Protein AF-A0A0T6BWF5-F1 (afdb_monomer)

Sequence (100 aa):
MFLSSISAKDKADRLNAPLKSILKELNEFDKKLKSEIEGQKGMIITKIKEELDHKSENRKTVITRMKQDNEQFASSYHDIIENLRKQSVTLYYKKNKPLD

Radius of gyration: 24.5 Å; Cα contacts (8 Å, |Δi|>4): 31; chains: 1; bounding box: 56×16×74 Å

pLDDT: mean 83.91, std 12.19, range [37.91, 95.5]

Nearest PDB structures (foldseek):
  5of9-assembly1_B  TM=6.365E-01  e=3.928E+00  Homo sapiens
  5ofa-assembly1_A  TM=6.558E-01  e=4.708E+00  Homo sapiens
  4ilo-assembly1_A  TM=6.170E-01  e=5.311E+00  Chlamydia trachomatis L2/434/Bu

Foldseek 3Di:
DQPDPDALVNQLCVQLVVLVVVLVVLVVVLVVVCVVCPPPDDPVSVVVNVVSVVVNVVSVVVSVVSSVVSSVVSVVVVVVSVVVVVVVVVVVCVVPDDDD

Organism: NCBI:txid1664069

Secondary structure (DSSP, 8-state):
-PPP---HHHHHHHHHHHHHHHHHHHHHHHHHHHHHTTT--SHHHHHHHHHHHHHHHHHHHHHHHHHHHHHHHHHHHHHHHHHHHHHHHHHHHHHTS---

Solvent-accessible surface area (backbone atoms only — not comparable to full-atom values): 5664 Å² total; per-residue (Å²): 134,79,81,70,90,70,51,38,64,63,51,22,52,59,67,40,47,62,57,53,52,53,52,50,55,52,52,50,49,54,51,50,55,53,59,74,52,52,94,61,80,52,74,66,53,52,51,51,52,53,52,49,52,54,51,51,53,51,50,53,54,51,55,51,50,52,45,52,52,40,44,53,49,27,45,53,54,45,53,53,51,51,51,53,50,54,50,52,54,51,52,52,54,64,71,69,49,80,81,128

Structure (mmCIF, N/CA/C/O backbone):
data_AF-A0A0T6BWF5-F1
#
_entry.id   AF-A0A0T6BWF5-F1
#
loop_
_atom_site.group_PDB
_ato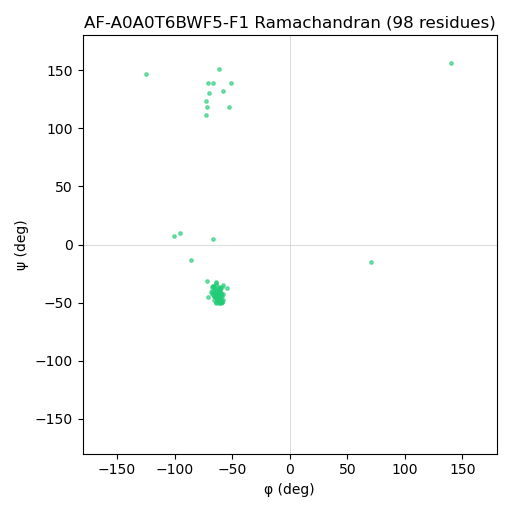m_site.id
_atom_site.type_symbol
_atom_site.label_atom_id
_atom_site.label_alt_id
_atom_site.label_comp_id
_atom_site.label_asym_id
_atom_site.label_entity_id
_atom_site.label_seq_id
_atom_site.pdbx_PDB_ins_code
_atom_site.Cartn_x
_atom_site.Cartn_y
_atom_site.Cartn_z
_atom_site.occupancy
_atom_site.B_iso_or_equiv
_atom_site.auth_seq_id
_atom_site.auth_comp_id
_atom_site.auth_asym_id
_atom_site.auth_atom_id
_atom_site.pdbx_PDB_model_num
ATOM 1 N N . MET A 1 1 ? 11.898 9.246 -32.167 1.00 37.91 1 MET A N 1
ATOM 2 C CA . MET A 1 1 ? 11.251 9.212 -30.839 1.00 37.91 1 MET A CA 1
ATOM 3 C C . MET A 1 1 ? 12.191 8.460 -29.900 1.00 37.91 1 MET A C 1
ATOM 5 O O . MET A 1 1 ? 12.223 7.239 -29.937 1.00 37.91 1 MET A O 1
ATOM 9 N N . PHE A 1 2 ? 13.077 9.167 -29.189 1.00 42.44 2 PHE A N 1
ATOM 10 C CA . PHE A 1 2 ? 13.983 8.526 -28.228 1.00 42.44 2 PHE A CA 1
ATOM 11 C C . PHE A 1 2 ? 13.152 8.086 -27.025 1.00 42.44 2 PHE A C 1
ATOM 13 O O . PHE A 1 2 ? 12.501 8.914 -26.389 1.00 42.44 2 PHE A O 1
ATOM 20 N N . LEU A 1 3 ? 13.125 6.779 -26.769 1.00 50.25 3 LEU A N 1
ATOM 21 C CA . LEU A 1 3 ? 12.471 6.185 -25.609 1.00 50.25 3 LEU A CA 1
ATOM 22 C C . LEU A 1 3 ? 13.006 6.903 -24.355 1.00 50.25 3 LEU A C 1
ATOM 24 O O . LEU A 1 3 ? 14.214 6.963 -24.141 1.00 50.25 3 LEU A O 1
ATOM 28 N N . SER A 1 4 ? 12.107 7.564 -23.622 1.00 55.47 4 SER A N 1
ATOM 29 C CA . SER A 1 4 ? 12.420 8.606 -22.633 1.00 55.47 4 SER A CA 1
ATOM 30 C C . SER A 1 4 ? 13.493 8.194 -21.616 1.00 55.47 4 SER A C 1
ATOM 32 O O . SER A 1 4 ? 13.392 7.112 -21.042 1.00 55.47 4 SER A O 1
ATOM 34 N N . SER A 1 5 ? 14.398 9.118 -21.287 1.00 56.00 5 SER A N 1
ATOM 35 C CA . SER A 1 5 ? 15.474 9.020 -20.283 1.00 56.00 5 SER A CA 1
ATOM 36 C C . SER A 1 5 ? 15.022 8.917 -18.818 1.00 56.00 5 SER A C 1
ATOM 38 O O . SER A 1 5 ? 15.855 8.963 -17.916 1.00 56.00 5 SER A O 1
ATOM 40 N N . ILE A 1 6 ? 13.716 8.829 -18.556 1.00 61.94 6 ILE A N 1
ATOM 41 C CA . ILE A 1 6 ? 13.187 8.784 -17.191 1.00 61.94 6 ILE A CA 1
ATOM 42 C C . ILE A 1 6 ? 13.501 7.411 -16.596 1.00 61.94 6 ILE A C 1
ATOM 44 O O . ILE A 1 6 ? 13.094 6.388 -17.159 1.00 61.94 6 ILE A O 1
ATOM 48 N N . SER A 1 7 ? 14.199 7.407 -15.460 1.00 70.62 7 SER A N 1
ATOM 49 C CA . SER A 1 7 ? 14.599 6.183 -14.771 1.00 70.62 7 SER A CA 1
ATOM 50 C C . SER A 1 7 ? 13.375 5.363 -14.340 1.00 70.62 7 SER A C 1
ATOM 52 O O . SER A 1 7 ? 12.300 5.908 -14.073 1.00 70.62 7 SER A O 1
ATOM 54 N N . ALA A 1 8 ? 13.523 4.036 -14.259 1.00 73.81 8 ALA A N 1
ATOM 55 C CA . ALA A 1 8 ? 12.469 3.154 -13.746 1.00 73.81 8 ALA A CA 1
ATOM 56 C C . ALA A 1 8 ? 11.995 3.591 -12.348 1.00 73.81 8 ALA A C 1
ATOM 58 O O . ALA A 1 8 ? 10.799 3.585 -12.056 1.00 73.81 8 ALA A O 1
ATOM 59 N N . LYS A 1 9 ? 12.936 4.063 -11.524 1.00 75.38 9 LYS A N 1
ATOM 60 C CA . LYS A 1 9 ? 12.684 4.572 -10.177 1.00 75.38 9 LYS A CA 1
ATOM 61 C C . LYS A 1 9 ? 11.736 5.774 -10.176 1.00 75.38 9 LYS A C 1
ATOM 63 O O . LYS A 1 9 ? 10.725 5.741 -9.484 1.00 75.38 9 LYS A O 1
ATOM 68 N N . ASP A 1 10 ? 11.988 6.777 -11.019 1.00 79.00 10 ASP A N 1
ATOM 69 C CA . ASP A 1 10 ? 11.135 7.975 -11.093 1.00 79.00 10 ASP A CA 1
ATOM 70 C C . ASP A 1 10 ? 9.710 7.647 -11.565 1.00 79.00 10 ASP A C 1
ATOM 72 O O . ASP A 1 10 ? 8.741 8.295 -11.164 1.00 79.00 10 ASP A O 1
ATOM 76 N N . LYS A 1 11 ? 9.557 6.631 -12.426 1.00 79.38 11 LYS A N 1
ATOM 77 C CA . LYS A 1 11 ? 8.238 6.155 -12.872 1.00 79.38 11 LYS A CA 1
ATOM 78 C C . LYS A 1 11 ? 7.495 5.432 -11.751 1.00 79.38 11 LYS A C 1
ATOM 80 O O . LYS A 1 11 ? 6.321 5.726 -11.536 1.00 79.38 11 LYS A O 1
ATOM 85 N N . ALA A 1 12 ? 8.170 4.545 -11.019 1.00 81.62 12 ALA A N 1
ATOM 86 C CA . ALA A 1 12 ? 7.592 3.860 -9.865 1.00 81.62 12 ALA A CA 1
ATOM 87 C C . ALA A 1 12 ? 7.173 4.856 -8.770 1.00 81.62 12 ALA A C 1
ATOM 89 O O . ALA A 1 12 ? 6.061 4.773 -8.254 1.00 81.62 12 ALA A O 1
ATOM 90 N N . ASP A 1 13 ? 8.004 5.860 -8.477 1.00 84.25 13 ASP A N 1
ATOM 91 C CA . ASP A 1 13 ? 7.687 6.898 -7.491 1.00 84.25 13 ASP A CA 1
ATOM 92 C C . ASP A 1 13 ? 6.442 7.712 -7.872 1.00 84.25 13 ASP A C 1
ATOM 94 O O . ASP A 1 13 ? 5.598 7.989 -7.014 1.00 84.25 13 ASP A O 1
ATOM 98 N N . ARG A 1 14 ? 6.270 8.037 -9.162 1.00 84.88 14 ARG A N 1
ATOM 99 C CA . ARG A 1 14 ? 5.056 8.701 -9.671 1.00 84.88 14 ARG A CA 1
ATOM 100 C C . ARG A 1 14 ? 3.814 7.821 -9.545 1.00 84.88 14 ARG A C 1
ATOM 102 O O . ARG A 1 14 ? 2.780 8.316 -9.104 1.00 84.88 14 ARG A O 1
ATOM 109 N N . LEU A 1 15 ? 3.914 6.535 -9.887 1.00 85.25 15 LEU A N 1
ATOM 110 C CA . LEU A 1 15 ? 2.813 5.573 -9.731 1.00 85.25 15 LEU A CA 1
ATOM 111 C C . LEU A 1 15 ? 2.442 5.359 -8.254 1.00 85.25 15 LEU A C 1
ATOM 113 O O . LEU A 1 15 ? 1.273 5.177 -7.918 1.00 85.25 15 LEU A O 1
ATOM 117 N N . ASN A 1 16 ? 3.425 5.443 -7.358 1.00 89.69 16 ASN A N 1
ATOM 118 C CA . ASN A 1 16 ? 3.246 5.222 -5.927 1.00 89.69 16 ASN A CA 1
ATOM 119 C C . ASN A 1 16 ? 2.791 6.471 -5.152 1.00 89.69 16 ASN A C 1
ATOM 121 O O . ASN A 1 16 ? 2.364 6.344 -4.000 1.00 89.69 16 ASN A O 1
ATOM 125 N N . ALA A 1 17 ? 2.859 7.672 -5.735 1.00 89.56 17 ALA A N 1
ATOM 126 C CA . ALA A 1 17 ? 2.465 8.910 -5.058 1.00 89.56 17 ALA A CA 1
ATOM 127 C C . ALA A 1 17 ? 0.968 8.945 -4.663 1.00 89.56 17 ALA A C 1
ATOM 129 O O . ALA A 1 17 ? 0.688 9.216 -3.490 1.00 89.56 17 ALA A O 1
ATOM 130 N N . PRO A 1 18 ? 0.005 8.584 -5.538 1.00 90.06 18 PRO A N 1
ATOM 131 C CA . PRO A 1 18 ? -1.408 8.509 -5.155 1.00 90.06 18 PRO A CA 1
ATOM 132 C C . PRO A 1 18 ? -1.671 7.480 -4.049 1.00 90.06 18 PRO A C 1
ATOM 134 O O . PRO A 1 18 ? -2.428 7.751 -3.119 1.00 90.06 18 PRO A O 1
ATOM 137 N N . LEU A 1 19 ? -0.982 6.331 -4.085 1.00 89.38 19 LEU A N 1
ATOM 138 C CA . LEU A 1 19 ? -1.104 5.287 -3.059 1.00 89.38 19 LEU A CA 1
ATOM 139 C C . LEU A 1 19 ? -0.674 5.785 -1.673 1.00 89.38 19 LEU A C 1
ATOM 141 O O . LEU A 1 19 ? -1.277 5.414 -0.666 1.00 89.38 19 LEU A O 1
ATOM 145 N N . LYS A 1 20 ? 0.357 6.640 -1.604 1.00 87.75 20 LYS A N 1
ATOM 146 C CA . LYS A 1 20 ? 0.782 7.280 -0.348 1.00 87.75 20 LYS A CA 1
ATOM 147 C C . LYS A 1 20 ? -0.287 8.243 0.181 1.00 87.75 20 LYS A C 1
ATOM 149 O O . LYS A 1 20 ? -0.526 8.242 1.387 1.00 87.75 20 LYS A O 1
ATOM 154 N N . SER A 1 21 ? -0.933 9.018 -0.695 1.00 90.19 21 SER A N 1
ATOM 155 C CA . SER A 1 21 ? -2.018 9.934 -0.303 1.00 90.19 21 SER A CA 1
ATOM 156 C C . SER A 1 21 ? -3.222 9.174 0.247 1.00 90.19 21 SER A C 1
ATOM 158 O O . SER A 1 21 ? -3.653 9.432 1.367 1.00 90.19 21 SER A O 1
ATOM 160 N N . ILE A 1 22 ? -3.689 8.157 -0.484 1.00 89.94 22 ILE A N 1
ATOM 161 C CA . ILE A 1 22 ? -4.829 7.325 -0.078 1.00 89.94 22 ILE A CA 1
ATOM 162 C C . ILE A 1 22 ? -4.553 6.639 1.266 1.00 89.94 22 ILE A C 1
ATOM 164 O O . ILE A 1 22 ? -5.404 6.640 2.152 1.00 89.94 22 ILE A O 1
ATOM 168 N N . LEU A 1 23 ? -3.346 6.095 1.465 1.00 89.31 23 LEU A N 1
ATOM 169 C CA . LEU A 1 23 ? -2.975 5.483 2.743 1.00 89.31 23 LEU A CA 1
ATOM 170 C C . LEU A 1 23 ? -3.034 6.490 3.902 1.00 89.31 23 LEU A C 1
ATOM 172 O O . LEU A 1 23 ? -3.449 6.134 5.004 1.00 89.31 23 LEU A O 1
ATOM 176 N N . LYS A 1 24 ? -2.620 7.740 3.668 1.00 91.50 24 LYS A N 1
ATOM 177 C CA . LYS A 1 24 ? -2.688 8.802 4.675 1.00 91.50 24 LYS A CA 1
ATOM 178 C C . LYS A 1 24 ? -4.138 9.112 5.053 1.00 91.50 24 LYS A C 1
ATOM 180 O O . LYS A 1 24 ? -4.453 9.095 6.239 1.00 91.50 24 LYS A O 1
ATOM 185 N N . GLU A 1 25 ? -5.008 9.324 4.069 1.00 93.06 25 GLU A N 1
ATOM 186 C CA . GLU A 1 25 ? -6.434 9.611 4.287 1.00 93.06 25 GLU A CA 1
ATOM 187 C C . GLU A 1 25 ? -7.142 8.473 5.035 1.00 93.06 25 GLU A C 1
ATOM 189 O O . GLU A 1 25 ? -7.877 8.712 5.991 1.00 93.06 25 GLU A O 1
ATOM 194 N N . LEU A 1 26 ? -6.859 7.220 4.669 1.00 91.12 26 LEU A N 1
ATOM 195 C CA . LEU A 1 26 ? -7.407 6.043 5.349 1.00 91.12 26 LEU A CA 1
ATOM 196 C C . LEU A 1 26 ? -6.934 5.935 6.804 1.00 91.12 26 LEU A C 1
ATOM 198 O O . LEU A 1 26 ? -7.723 5.606 7.685 1.00 91.12 26 LEU A O 1
ATOM 202 N N . ASN A 1 27 ? -5.664 6.243 7.074 1.00 91.44 27 ASN A N 1
ATOM 203 C CA . ASN A 1 27 ? -5.143 6.259 8.441 1.00 91.44 27 ASN A CA 1
ATOM 204 C C . ASN A 1 27 ? -5.772 7.383 9.280 1.00 91.44 27 ASN A C 1
ATOM 206 O O . ASN A 1 27 ? -5.995 7.209 10.477 1.00 91.44 27 ASN A O 1
ATOM 210 N N . GLU A 1 28 ? -6.046 8.543 8.680 1.00 94.81 28 GLU A N 1
ATOM 211 C CA . GLU A 1 28 ? -6.764 9.634 9.346 1.00 94.81 28 GLU A CA 1
ATOM 212 C C . GLU A 1 28 ? -8.220 9.258 9.633 1.00 94.81 28 GLU A C 1
ATOM 214 O O . GLU A 1 28 ? -8.713 9.536 10.727 1.00 94.81 28 GLU A O 1
ATOM 219 N N . PHE A 1 29 ? -8.886 8.577 8.697 1.00 93.25 29 PHE A N 1
ATOM 220 C CA . PHE A 1 29 ? -10.220 8.020 8.905 1.00 93.25 29 PHE A CA 1
ATOM 221 C C . PHE A 1 29 ? -10.242 7.020 10.069 1.00 93.25 29 PHE A C 1
ATOM 223 O O . PHE A 1 29 ? -11.053 7.175 10.980 1.00 93.25 29 PHE A O 1
ATOM 230 N N . ASP A 1 30 ? -9.318 6.053 10.088 1.00 92.31 30 ASP A N 1
ATOM 231 C CA . ASP A 1 30 ? -9.224 5.055 11.162 1.00 92.31 30 ASP A CA 1
ATOM 232 C C . ASP A 1 30 ? -9.037 5.728 12.530 1.00 92.31 30 ASP A C 1
ATOM 234 O O . ASP A 1 30 ? -9.681 5.349 13.508 1.00 92.31 30 ASP A O 1
ATOM 238 N N . LYS A 1 31 ? -8.185 6.761 12.604 1.00 93.81 31 LYS A N 1
ATOM 239 C CA . LYS A 1 31 ? -7.970 7.540 13.833 1.00 93.81 31 LYS A CA 1
ATOM 240 C C . LYS A 1 31 ? -9.231 8.270 14.284 1.00 93.81 31 LYS A C 1
ATOM 242 O O . LYS A 1 31 ? -9.578 8.182 15.459 1.00 93.81 31 LYS A O 1
ATOM 247 N N . LYS A 1 32 ? -9.914 8.968 13.370 1.00 95.50 32 LYS A N 1
ATOM 248 C CA . LYS A 1 32 ? -11.161 9.684 13.680 1.00 95.50 32 LYS A CA 1
ATOM 249 C C . LYS A 1 32 ? -12.223 8.718 14.187 1.00 95.50 32 LYS A C 1
ATOM 251 O O . LYS A 1 32 ? -12.769 8.933 15.260 1.00 95.50 32 LYS A O 1
ATOM 256 N N . LEU A 1 33 ? -12.443 7.611 13.480 1.00 92.88 33 LEU A N 1
ATOM 257 C CA . LEU A 1 33 ? -13.444 6.624 13.872 1.00 92.88 33 LEU A CA 1
ATOM 258 C C . LEU A 1 33 ? -13.130 5.988 15.233 1.00 92.88 33 LEU A C 1
ATOM 260 O O . LEU A 1 33 ? -14.040 5.815 16.036 1.00 92.88 33 LEU A O 1
ATOM 264 N N . LYS A 1 34 ? -11.855 5.683 15.522 1.00 91.75 34 LYS A N 1
ATOM 265 C CA . LYS A 1 34 ? -11.437 5.169 16.839 1.00 91.75 34 LYS A CA 1
ATOM 266 C C . LYS A 1 34 ? -11.690 6.169 17.965 1.00 91.75 34 LYS A C 1
ATOM 268 O O . LYS A 1 34 ? -12.101 5.738 19.037 1.00 91.75 34 LYS A O 1
ATOM 273 N N . SER A 1 35 ? -11.465 7.458 17.712 1.00 93.69 35 SER A N 1
ATOM 274 C CA . SER A 1 35 ? -11.723 8.530 18.678 1.00 93.69 35 SER A 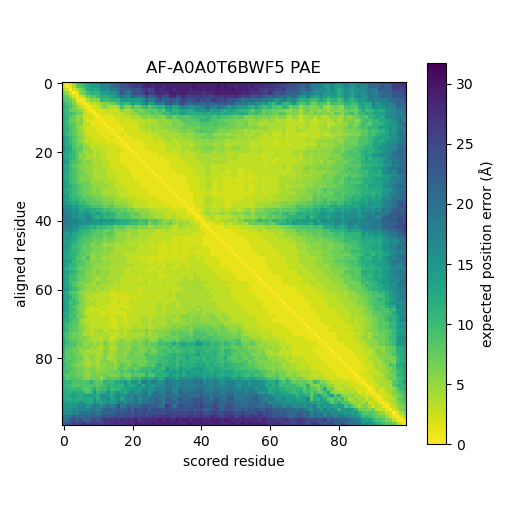CA 1
ATOM 275 C C . SER A 1 35 ? -13.219 8.711 18.948 1.00 93.69 35 SER A C 1
ATOM 277 O O . SER A 1 35 ? -13.612 8.811 20.103 1.00 93.69 35 SER A O 1
ATOM 279 N N . GLU A 1 36 ? -14.065 8.666 17.916 1.00 92.94 36 GLU A N 1
ATOM 280 C CA . GLU A 1 36 ? -15.527 8.783 18.068 1.00 92.94 36 GLU A CA 1
ATOM 281 C C . GLU A 1 36 ? -16.120 7.658 18.930 1.00 92.94 36 GLU A C 1
ATOM 283 O O . GLU A 1 36 ? -17.031 7.877 19.729 1.00 92.94 36 GLU A O 1
ATOM 288 N N . ILE A 1 37 ? -15.590 6.437 18.797 1.00 93.50 37 ILE A N 1
ATOM 289 C CA . ILE A 1 37 ? -16.057 5.259 19.548 1.00 93.50 37 ILE A CA 1
ATOM 290 C C . ILE A 1 37 ? -15.243 4.992 20.824 1.00 93.50 37 ILE A C 1
ATOM 292 O O . ILE A 1 37 ? -15.366 3.926 21.445 1.00 93.50 37 ILE A O 1
ATOM 296 N N . GLU A 1 38 ? -14.375 5.924 21.211 1.00 91.56 38 GLU A N 1
ATOM 297 C CA . GLU A 1 38 ? -13.566 5.812 22.417 1.00 91.56 38 GLU A CA 1
ATOM 298 C C . GLU A 1 38 ? -14.457 5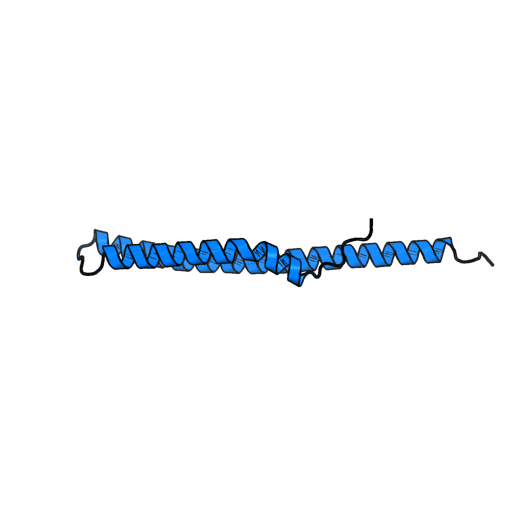.863 23.666 1.00 91.56 38 GLU A C 1
ATOM 300 O O . GLU A 1 38 ? -15.458 6.572 23.723 1.00 91.56 38 GLU A O 1
ATOM 305 N N . GLY A 1 39 ? -14.161 5.025 24.662 1.00 89.31 39 GLY A N 1
ATOM 306 C CA . GLY A 1 39 ? -14.983 4.901 25.874 1.00 89.31 39 GLY A CA 1
ATOM 307 C C . GLY A 1 39 ? -16.352 4.226 25.681 1.00 89.31 39 GLY A C 1
ATOM 308 O O . GLY A 1 39 ? -16.935 3.764 26.664 1.00 89.31 39 GLY A O 1
ATOM 309 N N . GLN A 1 40 ? -16.841 4.082 24.445 1.00 91.94 40 GLN A N 1
ATOM 310 C CA . GLN A 1 40 ? -18.089 3.380 24.154 1.00 91.94 40 GLN A CA 1
ATOM 311 C C . GLN A 1 40 ? -17.934 1.864 24.367 1.00 91.94 40 GLN A C 1
ATOM 313 O O . GLN A 1 40 ? -16.917 1.255 24.011 1.00 91.94 40 GLN A O 1
ATOM 318 N N . LYS A 1 41 ? -18.961 1.243 24.958 1.00 90.31 41 LYS A N 1
ATOM 319 C CA . LYS A 1 41 ? -19.006 -0.189 25.289 1.00 90.31 41 LYS A CA 1
ATOM 320 C C . LYS A 1 41 ? -20.242 -0.833 24.668 1.00 90.31 41 LYS A C 1
ATOM 322 O O . LYS A 1 41 ? -21.291 -0.209 24.574 1.00 90.31 41 LYS A O 1
ATOM 327 N N . GLY A 1 42 ? -20.119 -2.097 24.278 1.00 93.62 42 GLY A N 1
ATOM 328 C CA . GLY A 1 42 ? -21.214 -2.884 23.716 1.00 93.62 42 GLY A CA 1
ATOM 329 C C . GLY A 1 42 ? -20.746 -3.763 22.564 1.00 93.62 42 GLY A C 1
ATOM 330 O O . GLY A 1 42 ? -19.753 -3.462 21.906 1.00 93.62 42 GLY A O 1
ATOM 331 N N . MET A 1 43 ? -21.483 -4.843 22.302 1.00 93.19 43 MET A N 1
ATOM 332 C CA . MET A 1 43 ? -21.111 -5.843 21.292 1.00 93.19 43 MET A CA 1
ATOM 333 C C . MET A 1 43 ? -20.944 -5.237 19.889 1.00 93.19 43 MET A C 1
ATOM 335 O O . MET A 1 43 ? -20.064 -5.646 19.138 1.00 93.19 43 MET A O 1
ATOM 339 N N . ILE A 1 44 ? -21.760 -4.235 19.548 1.00 92.38 44 ILE A N 1
ATOM 340 C CA . ILE A 1 44 ? -21.674 -3.525 18.265 1.00 92.38 44 ILE A CA 1
ATOM 341 C C . ILE A 1 44 ? -20.360 -2.739 18.167 1.00 92.38 44 ILE A C 1
ATOM 343 O O . ILE A 1 44 ? -19.676 -2.832 17.153 1.00 92.38 44 ILE A O 1
ATOM 347 N N . ILE A 1 45 ? -19.965 -2.026 19.226 1.00 93.12 45 ILE A N 1
ATOM 348 C CA . ILE A 1 45 ? -18.708 -1.264 19.258 1.00 93.12 45 ILE A CA 1
ATOM 349 C C . ILE A 1 45 ? -17.499 -2.194 19.147 1.00 93.12 45 ILE A C 1
ATOM 351 O O . ILE A 1 45 ? -16.554 -1.880 18.425 1.00 93.12 45 ILE A O 1
ATOM 355 N N . THR A 1 46 ? -17.538 -3.354 19.808 1.00 92.69 46 THR A N 1
ATOM 356 C CA . THR A 1 46 ? -16.493 -4.378 19.676 1.00 92.69 46 THR A CA 1
ATOM 357 C C . THR A 1 46 ? -16.357 -4.845 18.227 1.00 92.69 46 THR A C 1
ATOM 359 O O . THR A 1 46 ? -15.261 -4.780 17.677 1.00 92.69 46 THR A O 1
ATOM 362 N N . LYS A 1 47 ? -17.471 -5.195 17.566 1.00 94.25 47 LYS A N 1
ATOM 363 C CA . LYS A 1 47 ? -17.463 -5.595 16.148 1.00 94.25 47 LYS A CA 1
ATOM 364 C C . LYS A 1 47 ? -16.946 -4.494 15.221 1.00 94.25 47 LYS A C 1
ATOM 366 O O . LYS A 1 47 ? -16.230 -4.786 14.271 1.00 94.25 47 LYS A O 1
ATOM 371 N N . ILE A 1 48 ? -17.286 -3.230 15.487 1.00 92.44 48 ILE A N 1
ATOM 372 C CA . ILE A 1 48 ? -16.779 -2.092 14.705 1.00 92.44 48 ILE A CA 1
ATOM 373 C C . ILE A 1 48 ? -15.255 -1.987 14.832 1.00 92.44 48 ILE A C 1
ATOM 375 O O . ILE A 1 48 ? -14.584 -1.789 13.823 1.00 92.44 48 ILE A O 1
ATOM 379 N N . LYS A 1 49 ? -14.701 -2.139 16.042 1.00 91.88 49 LYS A N 1
ATOM 380 C CA . LYS A 1 49 ? -13.245 -2.104 16.271 1.00 91.88 49 LYS A CA 1
ATOM 381 C C . LYS A 1 49 ? -12.532 -3.247 15.548 1.00 91.88 49 LYS A C 1
ATOM 383 O O . LYS A 1 49 ? -11.561 -2.994 14.843 1.00 91.88 49 LYS A O 1
ATOM 388 N N . GLU A 1 50 ? -13.054 -4.466 15.668 1.00 93.56 50 GLU A N 1
ATOM 389 C CA . GLU A 1 50 ? -12.510 -5.654 14.998 1.00 93.56 50 GLU A CA 1
ATOM 390 C C . GLU A 1 50 ? -12.515 -5.503 13.472 1.00 93.56 50 GLU A C 1
ATOM 392 O O . GLU A 1 50 ? -11.490 -5.706 12.820 1.00 93.56 50 GLU A O 1
ATOM 397 N N . GLU A 1 51 ? -13.646 -5.087 12.896 1.00 94.19 51 GLU A N 1
ATOM 398 C CA . GLU A 1 51 ? -13.770 -4.890 11.451 1.00 94.19 51 GLU A CA 1
ATOM 399 C C . GLU A 1 51 ? -12.856 -3.757 10.962 1.00 94.19 51 GLU A C 1
ATOM 401 O O . GLU A 1 51 ? -12.245 -3.861 9.896 1.00 94.19 51 GLU A O 1
ATOM 406 N N . LEU A 1 52 ? -12.728 -2.680 11.742 1.00 93.62 52 LEU A N 1
ATOM 407 C CA . LEU A 1 52 ? -11.834 -1.569 11.428 1.00 93.62 52 LEU A CA 1
ATOM 408 C C . LEU A 1 52 ? -10.373 -2.021 11.386 1.00 93.62 52 LEU A C 1
ATOM 410 O O . LEU A 1 52 ? -9.673 -1.711 10.421 1.00 93.62 52 LEU A O 1
ATOM 414 N N . ASP A 1 53 ? -9.925 -2.774 12.391 1.00 91.56 53 ASP A N 1
ATOM 415 C CA . ASP A 1 53 ? -8.556 -3.285 12.465 1.00 91.56 53 ASP A CA 1
ATOM 416 C C . ASP A 1 53 ? -8.272 -4.286 11.337 1.00 91.56 53 ASP A C 1
ATOM 418 O O . ASP A 1 53 ? -7.265 -4.155 10.636 1.00 91.56 53 ASP A O 1
ATOM 422 N N . HIS A 1 54 ? -9.201 -5.212 11.077 1.00 94.75 54 HIS A N 1
ATOM 423 C CA . HIS A 1 54 ? -9.091 -6.165 9.973 1.00 94.75 54 HIS A CA 1
ATOM 424 C C . HIS A 1 54 ? -8.995 -5.458 8.612 1.00 94.75 54 HIS A C 1
ATOM 426 O O . HIS A 1 54 ? -8.106 -5.749 7.804 1.00 94.75 54 HIS A O 1
ATOM 432 N N . LYS A 1 55 ? -9.865 -4.471 8.352 1.00 93.12 55 LYS A N 1
ATOM 433 C CA . LYS A 1 55 ? -9.800 -3.686 7.112 1.00 93.12 55 LYS A CA 1
ATOM 434 C C . LYS A 1 55 ? -8.523 -2.847 7.035 1.00 93.12 55 LYS A C 1
ATOM 436 O O . LYS A 1 55 ? -7.977 -2.714 5.941 1.00 93.12 55 LYS A O 1
ATOM 441 N N . SER A 1 56 ? -8.038 -2.293 8.147 1.00 91.62 56 SER A N 1
ATOM 442 C CA . SER A 1 56 ? -6.791 -1.517 8.186 1.00 91.62 56 SER A CA 1
ATOM 443 C C . SER A 1 56 ? -5.593 -2.365 7.765 1.00 91.62 56 SER A C 1
ATOM 445 O O . SER A 1 56 ? -4.820 -1.959 6.893 1.00 91.62 56 SER A O 1
ATOM 447 N N . GLU A 1 57 ? -5.496 -3.587 8.285 1.00 91.88 57 GLU A N 1
ATOM 448 C CA . GLU A 1 57 ? -4.410 -4.504 7.941 1.00 91.88 57 GLU A CA 1
ATOM 449 C C . GLU A 1 57 ? -4.493 -4.996 6.489 1.00 91.88 57 GLU A C 1
ATOM 451 O O . GLU A 1 57 ? -3.496 -4.996 5.755 1.00 91.88 57 GLU A O 1
ATOM 456 N N . ASN A 1 58 ? -5.703 -5.308 6.016 1.00 93.94 58 ASN A N 1
ATOM 457 C CA . ASN A 1 58 ? -5.915 -5.673 4.619 1.00 93.94 58 ASN A CA 1
ATOM 458 C C . ASN A 1 58 ? -5.512 -4.532 3.664 1.00 93.94 58 ASN A C 1
ATOM 460 O O . ASN A 1 58 ? -4.828 -4.763 2.668 1.00 93.94 58 ASN A O 1
ATOM 464 N N . ARG A 1 59 ? -5.860 -3.276 3.982 1.00 91.00 59 ARG A N 1
ATOM 465 C CA . ARG A 1 59 ? -5.485 -2.107 3.161 1.00 91.00 59 ARG A CA 1
ATOM 466 C C . ARG A 1 59 ? -3.975 -1.910 3.089 1.00 91.00 59 ARG A C 1
ATOM 468 O O . ARG A 1 59 ? -3.459 -1.670 1.998 1.00 91.00 59 ARG A O 1
ATOM 475 N N . LYS A 1 60 ? -3.252 -2.051 4.207 1.00 89.88 60 LYS A N 1
ATOM 476 C CA . LYS A 1 60 ? -1.778 -2.002 4.206 1.00 89.88 60 LYS A CA 1
ATOM 477 C C . LYS A 1 60 ? -1.187 -3.082 3.305 1.00 89.88 60 LYS A C 1
ATOM 479 O O . LYS A 1 60 ? -0.291 -2.790 2.511 1.00 89.88 60 LYS A O 1
ATOM 484 N N . THR A 1 61 ? -1.715 -4.300 3.397 1.00 92.69 61 THR A N 1
ATOM 485 C CA . THR A 1 61 ? -1.275 -5.439 2.585 1.00 92.69 61 THR A CA 1
ATOM 486 C C . THR A 1 61 ? -1.482 -5.173 1.094 1.00 92.69 61 THR A C 1
ATOM 488 O O . THR A 1 61 ? -0.544 -5.300 0.308 1.00 92.69 61 THR A O 1
ATOM 491 N N . VAL A 1 62 ? -2.681 -4.736 0.700 1.00 93.31 62 VAL A N 1
ATOM 492 C CA . VAL A 1 62 ? -3.015 -4.422 -0.700 1.00 93.31 62 VAL A CA 1
ATOM 493 C C . VAL A 1 62 ? -2.143 -3.290 -1.243 1.00 93.31 62 VAL A C 1
ATOM 495 O O . VAL A 1 62 ? -1.560 -3.4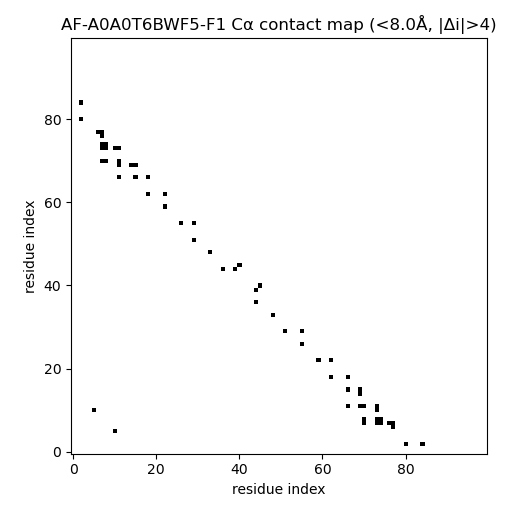34 -2.314 1.00 93.31 62 VAL A O 1
ATOM 498 N N . ILE A 1 63 ? -1.988 -2.190 -0.501 1.00 90.94 63 ILE A N 1
ATOM 499 C CA . ILE A 1 63 ? -1.164 -1.051 -0.938 1.00 90.94 63 ILE A CA 1
ATOM 500 C C . ILE A 1 63 ? 0.311 -1.445 -1.061 1.00 90.94 63 ILE A C 1
ATOM 502 O O . ILE A 1 63 ? 1.003 -0.963 -1.955 1.00 90.94 63 ILE A O 1
ATOM 506 N N . THR A 1 64 ? 0.801 -2.327 -0.189 1.00 90.94 64 THR A N 1
ATOM 507 C CA . THR A 1 64 ? 2.174 -2.844 -0.272 1.00 90.94 64 THR A CA 1
ATOM 508 C C . THR A 1 64 ? 2.374 -3.664 -1.542 1.00 90.94 64 THR A C 1
ATOM 510 O O . THR A 1 64 ? 3.337 -3.421 -2.264 1.00 90.94 64 THR A O 1
ATOM 513 N N . ARG A 1 65 ? 1.431 -4.557 -1.869 1.00 93.69 65 ARG A N 1
ATOM 514 C CA . ARG A 1 65 ? 1.462 -5.329 -3.120 1.00 93.69 65 ARG A CA 1
ATOM 515 C C . ARG A 1 65 ? 1.413 -4.424 -4.349 1.00 93.69 65 ARG A C 1
ATOM 517 O O . ARG A 1 65 ? 2.270 -4.536 -5.209 1.00 93.69 65 ARG A O 1
ATOM 524 N N . MET A 1 66 ? 0.511 -3.442 -4.374 1.00 91.75 66 MET A N 1
ATOM 525 C CA . MET A 1 66 ? 0.425 -2.487 -5.488 1.00 91.75 66 MET A CA 1
ATOM 526 C C . MET A 1 66 ? 1.730 -1.706 -5.706 1.00 91.75 66 MET A C 1
ATOM 528 O O . MET A 1 66 ? 2.103 -1.439 -6.844 1.00 91.75 66 MET A O 1
ATOM 532 N N . LYS A 1 67 ? 2.447 -1.345 -4.632 1.00 90.69 67 LYS A N 1
ATOM 533 C CA . LYS A 1 67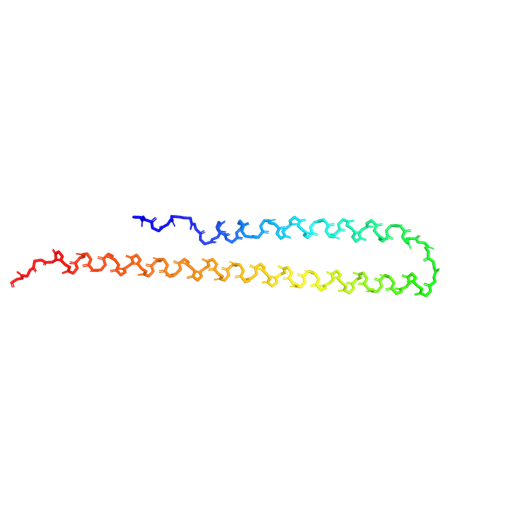 ? 3.763 -0.698 -4.754 1.00 90.69 67 LYS A CA 1
ATOM 534 C C . LYS A 1 67 ? 4.800 -1.623 -5.387 1.00 90.69 67 LYS A C 1
ATOM 536 O O . LYS A 1 67 ? 5.530 -1.173 -6.265 1.00 90.69 67 LYS A O 1
ATOM 541 N N . GLN A 1 68 ? 4.836 -2.886 -4.962 1.00 90.94 68 GLN A N 1
ATOM 542 C CA . GLN A 1 68 ? 5.728 -3.902 -5.527 1.00 90.94 68 GLN A CA 1
ATOM 543 C C . GLN A 1 68 ? 5.420 -4.142 -7.011 1.00 90.94 68 GLN A C 1
ATOM 545 O O . GLN A 1 68 ? 6.332 -4.123 -7.835 1.00 90.94 68 GLN A O 1
ATOM 550 N N . ASP A 1 69 ? 4.139 -4.261 -7.364 1.00 90.69 69 ASP A N 1
ATOM 551 C CA . ASP A 1 69 ? 3.695 -4.430 -8.749 1.00 90.69 69 ASP A CA 1
ATOM 552 C C . ASP A 1 69 ? 4.104 -3.227 -9.615 1.00 90.69 69 ASP A C 1
ATOM 554 O O . ASP A 1 69 ? 4.626 -3.399 -10.716 1.00 90.69 69 ASP A O 1
ATOM 558 N N . ASN A 1 70 ? 3.942 -1.998 -9.109 1.00 89.38 70 ASN A N 1
ATOM 559 C CA . ASN A 1 70 ? 4.360 -0.778 -9.807 1.00 89.38 70 ASN A CA 1
ATOM 560 C C . ASN A 1 70 ? 5.880 -0.718 -10.035 1.00 89.38 70 ASN A C 1
ATOM 562 O O . ASN A 1 70 ? 6.328 -0.297 -11.104 1.00 89.38 70 ASN A O 1
ATOM 566 N N . GLU A 1 71 ? 6.680 -1.127 -9.049 1.00 87.38 71 GLU A N 1
ATOM 567 C CA . GLU A 1 71 ? 8.143 -1.194 -9.156 1.00 87.38 71 GLU A CA 1
ATOM 568 C C . GLU A 1 71 ? 8.587 -2.251 -10.178 1.00 87.38 71 GLU A C 1
ATOM 570 O O . GLU A 1 71 ? 9.443 -1.982 -11.030 1.00 87.38 71 GLU A O 1
ATOM 575 N N . GLN A 1 72 ? 7.960 -3.430 -10.151 1.00 88.81 72 GLN A N 1
ATOM 576 C CA . GLN A 1 72 ? 8.216 -4.501 -11.112 1.00 88.81 72 GLN A CA 1
ATOM 577 C C . GLN A 1 72 ? 7.816 -4.088 -12.531 1.00 88.81 72 GLN A C 1
ATOM 579 O O . GLN A 1 72 ? 8.562 -4.324 -13.486 1.00 88.81 72 GLN A O 1
ATOM 584 N N . PHE A 1 73 ? 6.666 -3.432 -12.678 1.00 87.25 73 PHE A N 1
ATOM 585 C CA . PHE A 1 73 ? 6.186 -2.912 -13.952 1.00 87.25 73 PHE A CA 1
ATOM 586 C C . PHE A 1 73 ? 7.153 -1.867 -14.516 1.00 87.25 73 PHE A C 1
ATOM 588 O O . PHE A 1 73 ? 7.581 -1.974 -15.666 1.00 87.25 73 PHE A O 1
ATOM 595 N N . ALA A 1 74 ? 7.564 -0.887 -13.706 1.00 84.62 74 ALA A N 1
ATOM 596 C CA . ALA A 1 74 ? 8.498 0.150 -14.134 1.00 84.62 74 ALA A CA 1
ATOM 597 C C . ALA A 1 74 ? 9.854 -0.428 -14.574 1.00 84.62 74 ALA A C 1
ATOM 599 O O . ALA A 1 74 ? 10.409 0.015 -15.583 1.00 84.62 74 ALA A O 1
ATOM 600 N N . SER A 1 75 ? 10.351 -1.438 -13.856 1.00 83.19 75 SER A N 1
ATOM 601 C CA . SER A 1 75 ? 11.592 -2.146 -14.194 1.00 83.19 75 SER A CA 1
ATOM 602 C C . SER A 1 75 ? 11.456 -2.925 -15.504 1.00 83.19 75 SER A C 1
ATOM 604 O O . SER A 1 75 ? 12.261 -2.751 -16.414 1.00 83.19 75 SER A O 1
ATOM 606 N N . SER A 1 76 ? 10.369 -3.683 -15.665 1.00 84.75 76 SER A N 1
ATOM 607 C CA . SER A 1 76 ? 10.117 -4.480 -16.875 1.00 84.75 76 SER A CA 1
ATOM 608 C C . SER A 1 76 ? 10.035 -3.609 -18.134 1.00 84.75 76 SER A C 1
ATOM 610 O O . SER A 1 76 ? 10.612 -3.937 -19.170 1.00 84.75 76 SER A O 1
ATOM 612 N N . TYR A 1 77 ? 9.364 -2.455 -18.053 1.00 82.31 77 TYR A N 1
ATOM 613 C CA . TYR A 1 77 ? 9.312 -1.511 -19.172 1.00 82.31 77 TYR A CA 1
ATOM 614 C C . TYR A 1 77 ? 10.667 -0.881 -19.481 1.00 82.31 77 TYR A C 1
ATOM 616 O O . TYR A 1 77 ? 10.962 -0.627 -20.649 1.00 82.31 77 TYR A O 1
ATOM 624 N N . HIS A 1 78 ? 11.482 -0.609 -18.461 1.00 83.62 78 HIS A N 1
ATOM 625 C CA . HIS A 1 78 ? 12.834 -0.102 -18.664 1.00 83.62 78 HIS A CA 1
ATOM 626 C C . HIS A 1 78 ? 13.694 -1.112 -19.432 1.00 83.62 78 HIS A C 1
ATOM 628 O O . HIS A 1 78 ? 14.308 -0.740 -20.431 1.00 83.62 78 HIS A O 1
ATOM 634 N N . ASP A 1 79 ? 13.643 -2.389 -19.053 1.00 84.19 79 ASP A N 1
ATOM 635 C CA . ASP A 1 79 ? 14.391 -3.455 -19.727 1.00 84.19 79 ASP A CA 1
ATOM 636 C C . ASP A 1 79 ? 13.952 -3.643 -21.184 1.00 84.19 79 ASP A C 1
ATOM 638 O O . ASP A 1 79 ? 14.789 -3.761 -22.082 1.00 84.19 79 ASP A O 1
ATOM 642 N N . ILE A 1 80 ? 12.641 -3.615 -21.453 1.00 84.62 80 ILE A N 1
ATOM 643 C CA . ILE A 1 80 ? 12.104 -3.679 -22.823 1.00 84.62 80 ILE A CA 1
ATOM 644 C C . ILE A 1 80 ? 12.612 -2.494 -23.653 1.00 84.62 80 ILE A C 1
ATOM 646 O O . ILE A 1 80 ? 13.064 -2.678 -24.785 1.00 84.62 80 ILE A O 1
ATOM 650 N N . ILE A 1 81 ? 12.571 -1.283 -23.093 1.00 81.81 81 ILE A N 1
ATOM 651 C CA . ILE A 1 81 ? 13.048 -0.065 -23.755 1.00 81.81 81 ILE A CA 1
ATOM 652 C C . ILE A 1 81 ? 14.542 -0.161 -24.085 1.00 81.81 81 ILE A C 1
ATOM 654 O O . ILE A 1 81 ? 14.936 0.131 -25.216 1.00 81.81 81 ILE A O 1
ATOM 658 N N . GLU A 1 82 ? 15.371 -0.591 -23.135 1.00 81.31 82 GLU A N 1
ATOM 659 C CA . GLU A 1 82 ? 16.814 -0.729 -23.344 1.00 81.31 82 GLU A CA 1
ATOM 660 C C . GLU A 1 82 ? 17.145 -1.842 -24.345 1.00 81.31 82 GLU A C 1
ATOM 662 O O . GLU A 1 82 ? 18.025 -1.674 -25.194 1.00 81.31 82 GLU A O 1
ATOM 667 N N . ASN A 1 83 ? 16.394 -2.945 -24.340 1.00 84.81 83 ASN A N 1
ATOM 668 C CA . ASN A 1 83 ? 16.530 -3.994 -25.347 1.00 84.81 83 ASN A CA 1
ATOM 669 C C . ASN A 1 83 ? 16.189 -3.485 -26.754 1.00 84.81 83 ASN A C 1
ATOM 671 O O . ASN A 1 83 ? 16.973 -3.690 -27.684 1.00 84.81 83 ASN A O 1
ATOM 675 N N . LEU A 1 84 ? 15.077 -2.761 -26.917 1.00 83.31 84 LEU A N 1
ATOM 676 C CA . LEU A 1 84 ? 14.709 -2.138 -28.194 1.00 83.31 84 LEU A CA 1
ATOM 677 C C . LEU A 1 84 ? 15.764 -1.121 -28.651 1.00 83.31 84 LEU A C 1
ATOM 679 O O . LEU A 1 84 ? 16.116 -1.073 -29.833 1.00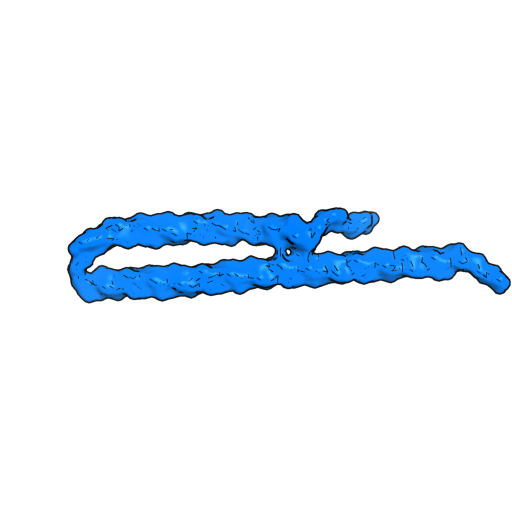 83.31 84 LEU A O 1
ATOM 683 N N . ARG A 1 85 ? 16.324 -0.342 -27.719 1.00 80.00 85 ARG A N 1
ATOM 684 C CA . ARG A 1 85 ? 17.410 0.604 -27.999 1.00 80.00 85 ARG A CA 1
ATOM 685 C C . ARG A 1 85 ? 18.664 -0.111 -28.505 1.00 80.00 85 ARG A C 1
ATOM 687 O O . ARG A 1 85 ? 19.205 0.284 -29.538 1.00 80.00 85 ARG A O 1
ATOM 694 N N . LYS A 1 86 ? 19.100 -1.184 -27.836 1.00 82.56 86 LYS A N 1
ATOM 695 C CA . LYS A 1 86 ? 20.248 -2.009 -28.256 1.00 82.56 86 LYS A CA 1
ATOM 696 C C . LYS A 1 86 ? 20.026 -2.653 -29.624 1.00 82.56 86 LYS A C 1
ATOM 698 O O . LYS A 1 86 ? 20.940 -2.650 -30.451 1.00 82.56 86 LYS A O 1
ATOM 703 N N . GLN A 1 87 ? 18.825 -3.168 -29.890 1.00 79.81 87 GLN A N 1
ATOM 704 C CA . GLN A 1 87 ? 18.471 -3.734 -31.195 1.00 79.81 87 GLN A CA 1
ATOM 705 C C . GLN A 1 87 ? 18.523 -2.674 -32.301 1.00 79.81 87 GLN A C 1
ATOM 707 O O . GLN A 1 87 ? 19.147 -2.910 -33.333 1.00 79.81 87 GLN A O 1
ATOM 712 N N . SER A 1 88 ? 17.945 -1.492 -32.068 1.00 77.75 88 SER A N 1
ATOM 713 C CA . SER A 1 88 ? 17.967 -0.3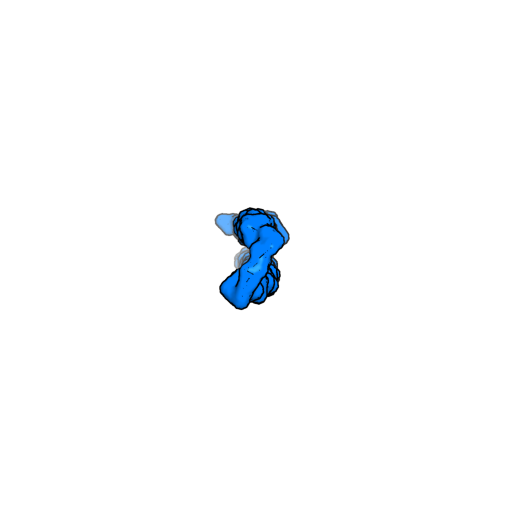72 -33.019 1.00 77.75 88 SE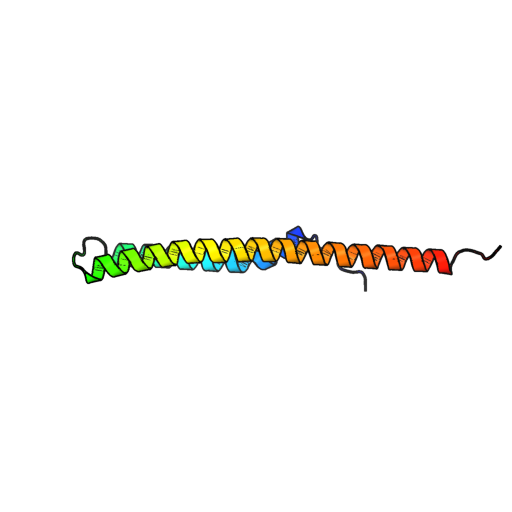R A CA 1
ATOM 714 C C . SER A 1 88 ? 19.395 0.056 -33.378 1.00 77.75 88 SER A C 1
ATOM 716 O O . SER A 1 88 ? 19.743 0.144 -34.557 1.00 77.75 88 SER A O 1
ATOM 718 N N . VAL A 1 89 ? 20.262 0.224 -32.372 1.00 75.06 89 VAL A N 1
ATOM 719 C CA . VAL A 1 89 ? 21.684 0.549 -32.578 1.00 75.06 89 VAL A CA 1
ATOM 720 C C . VAL A 1 89 ? 22.395 -0.560 -33.359 1.00 75.06 89 VAL A C 1
ATOM 722 O O . VAL A 1 89 ? 23.115 -0.283 -34.316 1.00 75.06 89 VAL A O 1
ATOM 725 N N . THR A 1 90 ? 22.163 -1.823 -32.998 1.00 74.69 90 THR A N 1
ATOM 726 C CA . THR A 1 90 ? 22.777 -2.975 -33.676 1.00 74.69 90 THR A CA 1
ATOM 727 C C . THR A 1 90 ? 22.371 -3.050 -35.149 1.00 74.69 90 THR A C 1
ATOM 729 O O . THR A 1 90 ? 23.219 -3.281 -36.010 1.00 74.69 90 THR A O 1
ATOM 732 N N . LEU A 1 91 ? 21.090 -2.831 -35.461 1.00 72.00 91 LEU A N 1
ATOM 733 C CA . LEU A 1 91 ? 20.582 -2.799 -36.834 1.00 72.00 91 LEU A CA 1
ATOM 734 C C . LEU A 1 91 ? 21.189 -1.644 -37.637 1.00 72.00 91 LEU A C 1
ATOM 736 O O . LEU A 1 91 ? 21.587 -1.852 -38.782 1.00 72.00 91 LEU A O 1
ATOM 740 N N . TYR A 1 92 ? 21.317 -0.458 -37.034 1.00 73.56 92 TYR A N 1
ATOM 741 C CA . TYR A 1 92 ? 21.969 0.693 -37.662 1.00 73.56 92 TYR A CA 1
ATOM 742 C C . TYR A 1 92 ? 23.424 0.386 -38.049 1.00 73.56 92 TYR A C 1
ATOM 744 O O . TYR A 1 92 ? 23.808 0.578 -39.201 1.00 73.56 92 TYR A O 1
ATOM 752 N N . TYR A 1 93 ? 24.219 -0.163 -37.124 1.00 67.69 93 TYR A N 1
ATOM 753 C CA . TYR A 1 93 ? 25.611 -0.531 -37.408 1.00 67.69 93 TYR A CA 1
ATOM 754 C C . TYR A 1 93 ? 25.740 -1.682 -38.413 1.00 67.69 93 TYR A C 1
ATOM 756 O O . TYR A 1 93 ? 26.641 -1.649 -39.245 1.00 67.69 93 TYR A O 1
ATOM 764 N N . LYS A 1 94 ? 24.844 -2.681 -38.387 1.00 68.38 94 LYS A N 1
ATOM 765 C CA . LYS A 1 94 ? 24.823 -3.748 -39.405 1.00 68.38 94 LYS A CA 1
ATOM 766 C C . LYS A 1 94 ? 24.509 -3.208 -40.802 1.00 68.38 94 LYS A C 1
ATOM 768 O O . LYS A 1 94 ? 25.120 -3.660 -41.759 1.00 68.38 94 LYS A O 1
ATOM 773 N N . LYS A 1 95 ? 23.579 -2.254 -40.918 1.00 70.69 95 LYS A N 1
ATOM 774 C CA . LYS A 1 95 ? 23.177 -1.659 -42.203 1.00 70.69 95 LYS A CA 1
ATOM 775 C C . LYS A 1 95 ? 24.251 -0.743 -42.797 1.00 70.69 95 LYS A C 1
ATOM 777 O O . LYS A 1 95 ? 24.355 -0.651 -44.012 1.00 70.69 95 LYS A O 1
ATOM 782 N N . ASN A 1 96 ? 25.031 -0.083 -41.944 1.00 69.44 96 ASN A N 1
ATOM 783 C CA . ASN A 1 96 ? 26.051 0.885 -42.355 1.00 69.44 96 ASN A CA 1
ATOM 784 C C . ASN A 1 96 ? 27.476 0.313 -42.348 1.00 69.44 96 ASN A C 1
ATOM 786 O O . ASN A 1 96 ? 28.434 1.066 -42.516 1.00 69.44 96 ASN A O 1
ATOM 790 N N . LYS A 1 97 ? 27.639 -0.997 -42.128 1.00 62.66 97 LYS A N 1
ATOM 791 C CA . LYS A 1 97 ? 28.933 -1.654 -42.313 1.00 62.66 97 LYS A CA 1
ATOM 792 C C . LYS A 1 97 ? 29.235 -1.698 -43.818 1.00 62.66 97 LYS A C 1
ATOM 794 O O . LYS A 1 97 ? 28.351 -2.127 -44.562 1.00 62.66 97 LYS A O 1
ATOM 799 N N . PRO A 1 98 ? 30.427 -1.276 -44.276 1.00 57.81 98 PRO A N 1
ATOM 800 C CA . PRO A 1 98 ? 30.822 -1.491 -45.661 1.00 57.81 98 PRO A CA 1
ATOM 801 C C .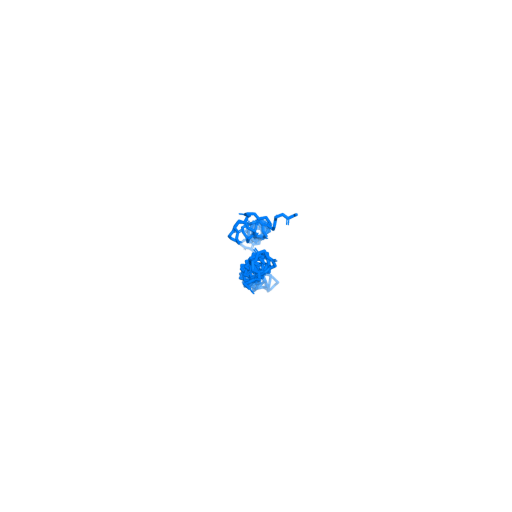 PRO A 1 98 ? 30.779 -2.995 -45.936 1.00 57.81 98 PRO A C 1
ATOM 803 O O . PRO A 1 98 ? 31.242 -3.786 -45.110 1.00 57.81 98 PRO A O 1
ATOM 806 N N . LEU A 1 99 ? 30.158 -3.383 -47.046 1.00 61.19 99 LEU A N 1
ATOM 807 C CA . LEU A 1 99 ? 30.364 -4.710 -47.607 1.00 61.19 99 LEU A CA 1
ATOM 808 C C . LEU A 1 99 ? 31.771 -4.669 -48.208 1.00 61.19 99 LEU A C 1
ATOM 810 O O . LEU A 1 99 ? 31.988 -3.886 -49.132 1.00 61.19 99 LEU A O 1
ATOM 814 N N . ASP A 1 100 ? 32.705 -5.408 -47.609 1.00 59.56 100 ASP A N 1
ATOM 815 C CA . ASP A 1 100 ? 33.989 -5.715 -48.252 1.00 59.56 100 ASP A CA 1
ATOM 816 C C . ASP A 1 100 ? 33.751 -6.408 -49.605 1.00 59.56 100 ASP A C 1
ATOM 818 O O . ASP A 1 100 ? 32.810 -7.241 -49.685 1.00 59.56 100 ASP A O 1
#

Mean predicted aligned error: 8.47 Å